Protein AF-A0A836ZQQ3-F1 (afdb_monomer_lite)

InterPro domains:
  IPR025711 PepSY domain [PF13670] (2-48)
  IPR025711 PepSY domain [PF13670] (54-103)

Organism: NCBI:txid1184265

Sequence (103 aa):
EITSMLTAKGYTKVHDVKFEHGVWKADARSGDGKDVDVHIDPLTGRVYGDQTTSKLSEADVRAALSTGGYADVHDLKFKDGLWKADAKRNGQKVELHVDPEDG

Secondary structure (DSSP, 8-state):
-HHHHHHHTT-EEEEEEEEETTEEEEEEE-TTS-EEEEEE-TTT--EESTTPPPSS-HHHHHHHHHHTT-EEEEEEEEETTEEEEEEEETTEEEEEEE-TTT-

Structure (mmCIF, N/CA/C/O backbone):
data_AF-A0A836ZQQ3-F1
#
_entry.id   AF-A0A836ZQQ3-F1
#
loop_
_atom_site.group_PDB
_atom_site.id
_atom_site.type_symbol
_atom_site.label_atom_id
_atom_site.label_alt_id
_atom_site.label_comp_id
_atom_site.label_asym_id
_atom_site.label_entity_id
_atom_site.label_seq_id
_atom_site.pdbx_PDB_ins_code
_atom_site.Cartn_x
_atom_site.Cartn_y
_atom_site.Cartn_z
_atom_site.occupancy
_atom_site.B_iso_or_equiv
_atom_site.auth_seq_id
_atom_site.auth_comp_id
_atom_site.auth_asym_id
_atom_site.auth_atom_id
_atom_site.pdbx_PDB_model_num
ATOM 1 N N . GLU A 1 1 ? -19.071 -7.242 1.369 1.00 76.44 1 GLU A N 1
ATOM 2 C CA . GLU A 1 1 ? -18.649 -5.825 1.325 1.00 76.44 1 GLU A CA 1
ATOM 3 C C . GLU A 1 1 ? -17.416 -5.633 2.193 1.00 76.44 1 GLU A C 1
ATOM 5 O O . GLU A 1 1 ? -17.313 -6.295 3.223 1.00 76.44 1 GLU A O 1
ATOM 10 N N . ILE A 1 2 ? -16.497 -4.755 1.784 1.00 85.88 2 ILE A N 1
ATOM 11 C CA . ILE A 1 2 ? -15.238 -4.445 2.490 1.00 85.88 2 ILE A CA 1
ATOM 12 C C . ILE A 1 2 ? -15.475 -4.147 3.979 1.00 85.88 2 ILE A C 1
ATOM 14 O O . ILE A 1 2 ? -14.773 -4.673 4.840 1.00 85.88 2 ILE A O 1
ATOM 18 N N . THR A 1 3 ? -16.537 -3.403 4.291 1.00 89.19 3 THR A N 1
ATOM 19 C CA . THR A 1 3 ? -16.981 -3.107 5.659 1.00 89.19 3 THR A CA 1
ATOM 20 C C . THR A 1 3 ? -17.135 -4.361 6.515 1.00 89.19 3 THR A C 1
ATOM 22 O O . THR A 1 3 ? -16.565 -4.437 7.598 1.00 89.19 3 THR A O 1
ATOM 25 N N . SER A 1 4 ? -17.849 -5.380 6.028 1.00 89.19 4 SER A N 1
ATOM 26 C CA . SER A 1 4 ? -18.078 -6.619 6.780 1.00 89.19 4 SER A CA 1
ATOM 27 C C . SER A 1 4 ? -16.781 -7.387 7.036 1.00 89.19 4 SER A C 1
ATOM 29 O O . SER A 1 4 ? -16.619 -7.971 8.105 1.00 89.19 4 SER A O 1
ATOM 31 N N . MET A 1 5 ? -15.846 -7.373 6.079 1.00 87.88 5 MET A N 1
ATOM 32 C CA . MET A 1 5 ? -14.538 -8.021 6.231 1.00 87.88 5 MET A CA 1
ATOM 33 C C . MET A 1 5 ? -13.706 -7.338 7.317 1.00 87.88 5 MET A C 1
ATOM 35 O O . MET A 1 5 ? -13.150 -8.008 8.185 1.00 87.88 5 MET A O 1
ATOM 39 N N . LEU A 1 6 ? -13.669 -6.005 7.302 1.00 89.75 6 LEU A N 1
ATOM 40 C CA . LEU A 1 6 ? -12.977 -5.213 8.313 1.00 89.75 6 LEU A CA 1
ATOM 41 C C . LEU A 1 6 ? -13.610 -5.396 9.698 1.00 89.75 6 LEU A C 1
ATOM 43 O O . LEU A 1 6 ? -12.896 -5.624 10.673 1.00 89.75 6 LEU A O 1
ATOM 47 N N . THR A 1 7 ? -14.942 -5.408 9.793 1.00 89.94 7 THR A N 1
ATOM 48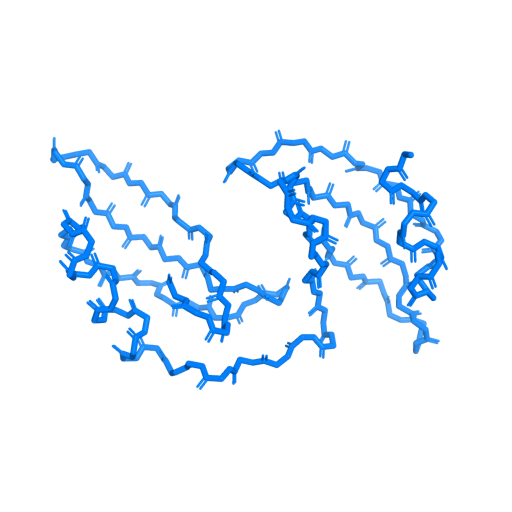 C CA . THR A 1 7 ? -15.638 -5.695 11.056 1.00 89.94 7 THR A CA 1
ATOM 49 C C . THR A 1 7 ? -15.331 -7.092 11.588 1.00 89.94 7 THR A C 1
ATOM 51 O O . THR A 1 7 ? -15.077 -7.242 12.781 1.00 89.94 7 THR A O 1
ATOM 54 N N . ALA A 1 8 ? -15.252 -8.108 10.723 1.00 88.44 8 ALA A N 1
ATOM 55 C CA . ALA A 1 8 ? -14.854 -9.460 11.123 1.00 88.44 8 ALA A CA 1
ATOM 56 C C . ALA A 1 8 ? -13.405 -9.540 11.643 1.00 88.44 8 ALA A C 1
ATOM 58 O O . ALA A 1 8 ? -13.077 -10.430 12.424 1.00 88.44 8 ALA A O 1
ATOM 59 N N . LYS A 1 9 ? -12.542 -8.602 11.239 1.00 86.19 9 LYS A N 1
ATOM 60 C CA . LYS A 1 9 ? -11.163 -8.450 11.728 1.00 86.19 9 LYS A CA 1
ATOM 61 C C . LYS A 1 9 ? -11.054 -7.579 12.987 1.00 86.19 9 LYS A C 1
ATOM 63 O O . LYS A 1 9 ? -9.948 -7.357 13.466 1.00 86.19 9 LYS A O 1
ATOM 68 N N . GLY A 1 10 ? -12.178 -7.112 13.535 1.00 88.69 10 GLY A N 1
ATOM 69 C CA . GLY A 1 10 ? -12.219 -6.306 14.757 1.00 88.69 10 GLY A CA 1
ATOM 70 C C . GLY A 1 10 ? -12.113 -4.796 14.533 1.00 88.69 10 GLY A C 1
ATOM 71 O O . GLY A 1 10 ? -12.030 -4.050 15.506 1.00 88.69 10 GLY A O 1
ATOM 72 N N . TYR A 1 11 ? -12.148 -4.328 13.281 1.00 91.12 11 TYR A N 1
ATOM 73 C CA . TYR A 1 11 ? -12.235 -2.900 12.988 1.00 91.12 11 TYR A CA 1
ATOM 74 C C . TYR A 1 11 ? -13.667 -2.392 13.151 1.00 91.12 11 TYR A C 1
ATOM 76 O O . TYR A 1 11 ? -14.643 -3.044 12.779 1.00 91.12 11 TYR A O 1
ATOM 84 N N . THR A 1 12 ? -13.807 -1.184 13.676 1.00 93.25 12 THR A N 1
ATOM 85 C CA . THR A 1 12 ? -15.101 -0.521 13.874 1.00 93.25 12 THR A CA 1
ATOM 86 C C . THR A 1 12 ? -15.118 0.825 13.162 1.00 93.25 12 THR A C 1
ATOM 88 O O . THR A 1 12 ? -14.086 1.276 12.682 1.00 93.25 12 THR A O 1
ATOM 91 N N . LYS A 1 13 ? -16.289 1.469 13.058 1.00 93.81 13 LYS A N 1
ATOM 92 C CA . LYS A 1 13 ? -16.437 2.782 12.398 1.00 93.81 13 LYS A CA 1
ATOM 93 C C . LYS A 1 13 ? -15.793 2.839 11.002 1.00 93.81 13 LYS A C 1
ATOM 95 O O . LYS A 1 13 ? -15.078 3.779 10.686 1.00 93.81 13 LYS A O 1
ATOM 100 N N . VAL A 1 14 ? -16.020 1.815 10.185 1.00 93.00 14 VAL A N 1
ATOM 101 C CA . VAL A 1 14 ? -15.483 1.770 8.821 1.00 93.00 14 VAL A CA 1
ATOM 102 C C . VAL A 1 14 ? -16.264 2.740 7.934 1.00 93.00 14 VAL A C 1
ATOM 104 O O . VAL A 1 14 ? -17.492 2.659 7.874 1.00 93.00 14 VAL A O 1
ATOM 107 N N . HIS A 1 15 ? -15.562 3.636 7.250 1.00 93.88 15 HIS A N 1
ATOM 108 C CA . HIS A 1 15 ? -16.127 4.635 6.344 1.00 93.88 15 HIS A CA 1
ATOM 109 C C . HIS A 1 15 ? -15.111 5.030 5.260 1.00 93.88 15 HIS A C 1
ATOM 111 O O . HIS A 1 15 ? -14.007 4.494 5.214 1.00 93.88 15 HIS A O 1
ATOM 117 N N . ASP A 1 16 ? -15.535 5.895 4.334 1.00 93.31 16 ASP A N 1
ATOM 118 C CA . ASP A 1 16 ? -14.693 6.444 3.261 1.00 93.31 16 ASP A CA 1
ATOM 119 C C . ASP A 1 16 ? -13.957 5.399 2.404 1.00 93.31 16 ASP A C 1
ATOM 121 O O . ASP A 1 16 ? -12.825 5.592 1.963 1.00 93.31 16 ASP A O 1
ATOM 125 N N . VAL A 1 17 ? -14.649 4.294 2.108 1.00 92.75 17 VAL A N 1
ATOM 126 C CA . VAL A 1 17 ? -14.126 3.198 1.285 1.00 92.75 17 VAL A CA 1
ATOM 127 C C . VAL A 1 17 ? -13.923 3.655 -0.164 1.00 92.75 17 VAL A C 1
ATOM 129 O O . VAL A 1 17 ? -14.879 4.031 -0.846 1.00 92.75 17 VAL A O 1
ATOM 132 N N . LYS A 1 18 ? -12.685 3.585 -0.658 1.00 93.50 18 LYS A N 1
ATOM 133 C CA . LYS A 1 18 ? -12.279 4.002 -2.012 1.00 93.50 18 LYS A CA 1
ATOM 134 C C . LYS A 1 18 ? -11.377 2.949 -2.646 1.00 93.50 18 LYS A C 1
ATOM 136 O O . LYS A 1 18 ? -10.637 2.278 -1.942 1.00 93.50 18 LYS A O 1
ATOM 141 N N . PHE A 1 19 ? -11.431 2.798 -3.968 1.00 90.69 19 PHE A N 1
ATOM 142 C CA . PHE A 1 19 ? -10.504 1.935 -4.705 1.00 90.69 19 PHE A CA 1
ATOM 143 C C . PHE A 1 19 ? -9.487 2.798 -5.448 1.00 90.69 19 PHE A C 1
ATOM 145 O O . PHE A 1 19 ? -9.855 3.546 -6.355 1.00 90.69 19 PHE A O 1
ATOM 152 N N . GLU A 1 20 ? -8.221 2.701 -5.060 1.00 86.62 20 GLU A N 1
ATOM 153 C CA . GLU A 1 20 ? -7.127 3.496 -5.611 1.00 86.62 20 GLU A CA 1
ATOM 154 C C . GLU A 1 20 ? -5.828 2.689 -5.613 1.00 86.62 20 GLU A C 1
ATOM 156 O O . GLU A 1 20 ? -5.630 1.802 -4.789 1.00 86.62 20 GLU A O 1
ATOM 161 N N . HIS A 1 21 ? -4.951 2.951 -6.584 1.00 81.50 21 HIS A N 1
ATOM 162 C CA . HIS A 1 21 ? -3.647 2.280 -6.693 1.00 81.50 21 HIS A CA 1
ATOM 163 C C . HIS A 1 21 ? -3.704 0.734 -6.677 1.00 81.50 21 HIS A C 1
ATOM 165 O O . HIS A 1 21 ? -2.725 0.081 -6.335 1.00 81.50 21 HIS A O 1
ATOM 171 N N . GLY A 1 22 ? -4.839 0.144 -7.077 1.00 84.56 22 GLY A N 1
ATOM 172 C CA . GLY A 1 22 ? -5.040 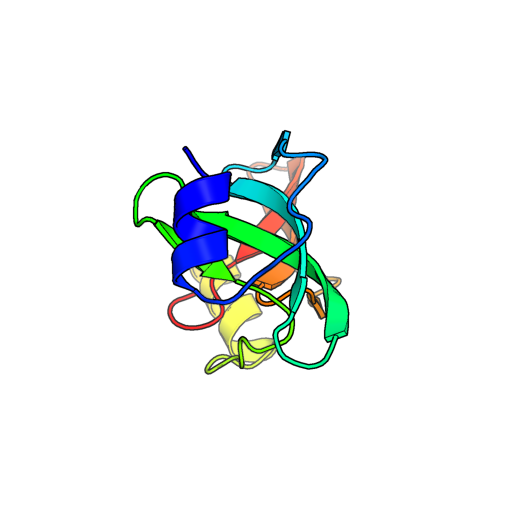-1.308 -7.120 1.00 84.56 22 GLY A CA 1
ATOM 173 C C . GLY A 1 22 ? -5.513 -1.944 -5.808 1.00 84.56 22 GLY A C 1
ATOM 174 O O . GLY A 1 22 ? -5.718 -3.155 -5.782 1.00 84.56 22 GLY A O 1
ATOM 175 N N . VAL A 1 23 ? -5.738 -1.156 -4.753 1.00 88.88 23 VAL A N 1
ATOM 176 C CA . VAL A 1 23 ? -6.216 -1.619 -3.442 1.00 88.88 23 VAL A CA 1
ATOM 177 C C . VAL A 1 23 ? -7.467 -0.859 -3.005 1.00 88.88 23 VAL A C 1
ATOM 179 O O . VAL A 1 23 ? -7.729 0.265 -3.433 1.00 88.88 23 VAL A O 1
ATOM 182 N N . TRP A 1 24 ? -8.270 -1.473 -2.139 1.00 93.25 24 TRP A N 1
ATOM 183 C CA . TRP A 1 24 ? -9.313 -0.747 -1.417 1.00 93.25 24 TRP A CA 1
ATOM 184 C C . TRP A 1 24 ? -8.697 -0.055 -0.211 1.00 93.25 24 TRP A C 1
ATOM 186 O O . TRP A 1 24 ? -8.056 -0.716 0.593 1.00 93.25 24 TRP A O 1
ATOM 196 N N . LYS A 1 25 ? -8.926 1.242 -0.052 1.00 92.69 25 LYS A N 1
ATOM 197 C CA . LYS A 1 25 ? -8.604 2.008 1.147 1.00 92.69 25 LYS A CA 1
ATOM 198 C C . LYS A 1 25 ? -9.883 2.285 1.932 1.00 92.69 25 LYS A C 1
ATOM 200 O O . LYS A 1 25 ? -10.917 2.554 1.323 1.00 92.69 25 LYS A O 1
ATOM 205 N N . ALA A 1 26 ? -9.830 2.215 3.256 1.00 93.94 26 ALA A N 1
ATOM 206 C CA . ALA A 1 26 ? -10.922 2.630 4.127 1.00 93.94 26 ALA A CA 1
ATOM 207 C C . ALA A 1 26 ? -10.386 3.243 5.421 1.00 93.94 26 ALA A C 1
ATOM 209 O O . ALA A 1 26 ? -9.344 2.821 5.924 1.00 93.94 26 ALA A O 1
ATOM 210 N N . ASP A 1 27 ? -11.153 4.164 5.991 1.00 93.31 27 ASP A N 1
ATOM 211 C CA . ASP A 1 27 ? -10.858 4.741 7.295 1.00 93.31 27 ASP A CA 1
ATOM 212 C C . ASP A 1 27 ? -11.619 3.934 8.346 1.00 93.31 27 ASP A C 1
ATOM 214 O O . ASP A 1 27 ? -12.828 3.690 8.231 1.00 93.31 27 ASP A O 1
ATOM 218 N N . ALA A 1 28 ? -10.911 3.465 9.368 1.00 93.62 28 ALA A N 1
ATOM 219 C CA . ALA A 1 28 ? -11.478 2.587 10.377 1.00 93.62 28 ALA A CA 1
ATOM 220 C C . ALA A 1 28 ? -10.871 2.842 11.753 1.00 93.62 28 ALA A C 1
ATOM 222 O O . ALA A 1 28 ? -9.798 3.408 11.903 1.00 93.62 28 ALA A O 1
ATOM 223 N N . ARG A 1 29 ? -11.546 2.367 12.793 1.00 92.94 29 ARG A N 1
ATOM 224 C CA . ARG A 1 29 ? -11.032 2.366 14.158 1.00 92.94 29 ARG A CA 1
ATOM 225 C C . ARG A 1 29 ? -10.547 0.969 14.522 1.00 92.94 29 ARG A C 1
ATOM 227 O O . ARG A 1 29 ? -11.327 0.016 14.467 1.00 92.94 29 ARG A O 1
ATOM 234 N N . SER A 1 30 ? -9.275 0.850 14.890 1.00 88.50 30 SER A N 1
ATOM 235 C CA . SER A 1 30 ? -8.664 -0.397 15.352 1.00 88.50 30 SER A CA 1
ATOM 236 C C . SER A 1 30 ? -9.262 -0.864 16.684 1.00 88.50 30 SER A C 1
ATOM 238 O O . SER A 1 30 ? -9.907 -0.090 17.398 1.00 88.50 30 SER A O 1
ATOM 240 N N . GLY A 1 31 ? -9.017 -2.128 17.043 1.00 84.88 31 GLY A N 1
ATOM 241 C CA . GLY A 1 31 ? -9.449 -2.696 18.327 1.00 84.88 31 GLY A CA 1
ATOM 242 C C . GLY A 1 31 ? -8.903 -1.944 19.549 1.00 84.88 31 GLY A C 1
ATOM 243 O O . GLY A 1 31 ? -9.590 -1.844 20.561 1.00 84.88 31 GLY A O 1
ATOM 244 N N . ASP A 1 32 ? -7.728 -1.320 19.417 1.00 84.56 32 ASP A N 1
ATOM 245 C CA . ASP A 1 32 ? -7.110 -0.473 20.451 1.00 84.56 32 ASP A CA 1
ATOM 246 C C . ASP A 1 32 ? -7.717 0.940 20.519 1.00 84.56 32 ASP A C 1
ATOM 248 O O . ASP A 1 32 ? -7.272 1.795 21.286 1.00 84.56 32 ASP A O 1
ATOM 252 N N . GLY A 1 33 ? -8.726 1.224 19.692 1.00 87.31 33 GLY A N 1
ATOM 253 C CA . GLY A 1 33 ? -9.413 2.505 19.656 1.00 87.31 33 GLY A CA 1
ATOM 254 C C . GLY A 1 33 ? -8.653 3.614 18.929 1.00 87.31 33 GLY A C 1
ATOM 255 O O . GLY A 1 33 ? -8.970 4.781 19.150 1.00 87.31 33 GLY A O 1
ATOM 256 N N . LYS A 1 34 ? -7.681 3.292 18.071 1.00 89.38 34 LYS A N 1
ATOM 257 C CA . LYS A 1 34 ? -7.020 4.281 17.207 1.00 89.38 34 LYS A CA 1
ATOM 258 C C . LYS A 1 34 ? -7.728 4.367 15.865 1.00 89.38 34 LYS A C 1
ATOM 260 O O . LYS A 1 34 ? -8.107 3.338 15.318 1.00 89.38 34 LYS A O 1
ATOM 265 N N . ASP A 1 35 ? -7.880 5.572 15.337 1.00 91.38 35 ASP A N 1
ATOM 266 C CA . ASP A 1 35 ? -8.341 5.764 13.965 1.00 91.38 35 ASP A CA 1
ATOM 267 C C . ASP A 1 35 ? -7.149 5.533 13.020 1.00 91.38 35 ASP A C 1
ATOM 269 O O . ASP A 1 35 ? -6.050 6.037 13.259 1.00 91.38 35 ASP A O 1
ATOM 273 N N . VAL A 1 36 ? -7.345 4.670 12.028 1.00 90.88 36 VAL A N 1
ATOM 274 C CA . VAL A 1 36 ? -6.305 4.109 11.166 1.00 90.88 36 VAL A CA 1
ATOM 275 C C . VAL A 1 36 ? -6.818 3.976 9.737 1.00 90.88 36 VAL A C 1
ATOM 277 O O . VAL A 1 36 ? -7.978 3.625 9.507 1.00 90.88 36 VAL A O 1
ATOM 280 N N . ASP A 1 37 ? -5.912 4.178 8.789 1.00 92.12 37 ASP A N 1
ATOM 281 C CA . ASP A 1 37 ? -6.145 3.843 7.391 1.00 92.12 37 ASP A CA 1
ATOM 282 C C . ASP A 1 37 ? -5.888 2.342 7.215 1.00 92.12 37 ASP A C 1
ATOM 284 O O . ASP A 1 37 ? -4.832 1.828 7.603 1.00 92.12 37 ASP A O 1
ATOM 288 N N . VAL A 1 38 ? -6.848 1.628 6.632 1.00 92.44 38 VAL A N 1
ATOM 289 C CA . VAL A 1 38 ? -6.703 0.214 6.276 1.00 92.44 38 VAL A CA 1
ATOM 290 C C . VAL A 1 38 ? -6.760 0.038 4.769 1.00 92.44 38 VAL A C 1
ATOM 292 O O . VAL A 1 38 ? -7.577 0.651 4.082 1.00 92.44 38 VAL A O 1
ATOM 295 N N . HIS A 1 39 ? -5.903 -0.837 4.260 1.00 92.38 39 HIS A N 1
ATOM 296 C CA . HIS A 1 39 ? -5.859 -1.220 2.859 1.00 92.38 39 HIS A CA 1
ATOM 297 C C . HIS A 1 39 ? -6.293 -2.679 2.714 1.00 92.38 39 HIS A C 1
ATOM 299 O O . HIS A 1 39 ? -5.988 -3.509 3.569 1.00 92.38 39 HIS A O 1
ATOM 305 N N . ILE A 1 40 ? -7.014 -3.010 1.648 1.00 91.25 40 ILE A N 1
ATOM 306 C CA . ILE A 1 40 ? -7.473 -4.364 1.355 1.00 91.25 40 ILE A CA 1
ATOM 307 C C . ILE A 1 40 ? -7.099 -4.717 -0.079 1.00 91.25 40 ILE A C 1
ATOM 309 O O . ILE A 1 40 ? -7.459 -4.008 -1.022 1.00 91.25 40 ILE A O 1
ATOM 313 N N . ASP A 1 41 ? -6.420 -5.846 -0.240 1.00 88.88 41 ASP A N 1
ATOM 314 C CA . ASP A 1 41 ? -6.176 -6.445 -1.547 1.00 88.88 41 ASP A CA 1
ATOM 315 C C . ASP A 1 41 ? -7.508 -6.992 -2.111 1.00 88.88 41 ASP A C 1
ATOM 317 O O . ASP A 1 41 ? -8.143 -7.844 -1.479 1.00 88.88 41 ASP A O 1
ATOM 321 N N . PRO A 1 42 ? -7.965 -6.524 -3.288 1.00 87.69 42 PRO A N 1
ATOM 322 C CA . PRO A 1 42 ? -9.229 -6.957 -3.883 1.00 87.69 42 PRO A CA 1
ATOM 323 C C . PRO A 1 42 ? -9.220 -8.415 -4.376 1.00 87.69 42 PRO A C 1
ATOM 325 O O . PRO A 1 42 ? -10.291 -9.003 -4.521 1.00 87.69 42 PRO A O 1
ATOM 328 N N . LEU A 1 43 ? -8.048 -8.982 -4.673 1.00 85.94 43 LEU A N 1
ATOM 329 C CA . LEU A 1 43 ? -7.862 -10.345 -5.172 1.00 85.94 43 LEU A CA 1
ATOM 330 C C . LEU A 1 43 ? -7.783 -11.344 -4.021 1.00 85.94 43 LEU A C 1
ATOM 332 O O . LEU A 1 43 ? -8.458 -12.372 -4.052 1.00 85.94 43 LEU A O 1
ATOM 336 N N . THR A 1 44 ? -6.958 -11.056 -3.013 1.00 85.44 44 THR A N 1
ATOM 337 C CA . THR A 1 44 ? -6.693 -12.000 -1.913 1.00 85.44 44 THR A CA 1
ATOM 338 C C . THR A 1 44 ? -7.567 -11.758 -0.686 1.00 85.44 44 THR A C 1
ATOM 340 O O . THR A 1 44 ? -7.734 -12.654 0.143 1.00 85.44 44 THR A O 1
ATOM 343 N N . GLY A 1 45 ? -8.129 -10.556 -0.539 1.00 86.38 45 GLY A N 1
ATOM 344 C CA . GLY A 1 45 ? -8.836 -10.138 0.668 1.00 86.38 45 GLY A CA 1
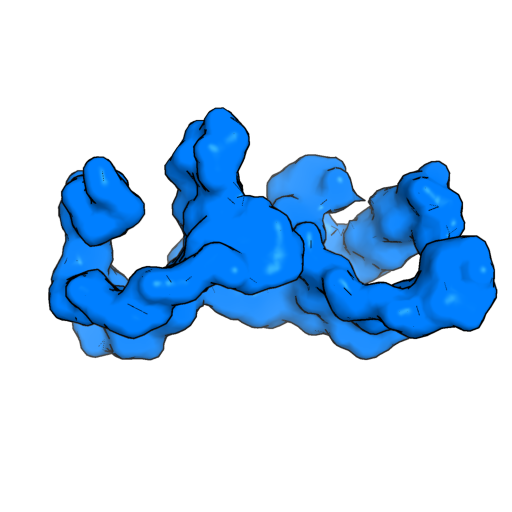ATOM 345 C C . GLY A 1 45 ? -7.919 -9.903 1.873 1.00 86.38 45 GLY A C 1
ATOM 346 O O . GLY A 1 45 ? -8.424 -9.777 2.994 1.00 86.38 45 GLY A O 1
ATOM 347 N N . ARG A 1 46 ? -6.590 -9.863 1.678 1.00 87.94 46 ARG A N 1
ATOM 348 C CA . ARG A 1 46 ? -5.631 -9.470 2.721 1.00 87.94 46 ARG A CA 1
ATOM 349 C C . ARG A 1 46 ? -5.921 -8.045 3.176 1.00 87.94 46 ARG A C 1
ATOM 351 O O . ARG A 1 46 ? -6.233 -7.186 2.360 1.00 87.94 46 ARG A O 1
ATOM 358 N N . VAL A 1 47 ? -5.816 -7.817 4.483 1.00 89.19 47 VAL A N 1
ATOM 359 C CA . VAL A 1 47 ? -6.036 -6.513 5.116 1.00 89.19 47 VAL A CA 1
ATOM 360 C C . VAL A 1 47 ? -4.716 -6.038 5.707 1.00 89.19 47 VAL A C 1
ATOM 362 O O . VAL A 1 47 ? -4.104 -6.757 6.498 1.00 89.19 47 VAL A O 1
ATOM 365 N N . TYR A 1 48 ? -4.322 -4.822 5.354 1.00 89.75 48 TYR A N 1
ATOM 366 C CA . TYR A 1 48 ? -3.134 -4.130 5.833 1.00 89.75 48 TYR A CA 1
ATOM 367 C C . TYR A 1 48 ? -3.563 -2.912 6.656 1.00 89.75 48 TYR A C 1
ATOM 369 O O . TYR A 1 48 ? -4.462 -2.177 6.255 1.00 89.75 48 TYR A O 1
ATOM 377 N N . GLY A 1 49 ? -2.954 -2.698 7.817 1.00 85.69 49 GLY A N 1
ATOM 378 C CA . GLY A 1 49 ? -3.224 -1.537 8.668 1.00 85.69 49 GLY A CA 1
ATOM 379 C C . GLY A 1 49 ? -2.144 -1.352 9.731 1.00 85.69 49 GLY A C 1
ATOM 380 O O . GLY A 1 49 ? -1.076 -1.945 9.640 1.00 85.69 49 GLY A O 1
ATOM 381 N N . ASP A 1 50 ? -2.423 -0.570 10.777 1.00 79.06 50 ASP A N 1
ATOM 382 C CA . ASP A 1 50 ? -1.440 -0.209 11.826 1.00 79.06 50 ASP A CA 1
ATOM 383 C C . ASP A 1 50 ? -0.845 -1.412 12.590 1.00 79.06 50 ASP A C 1
ATOM 385 O O . ASP A 1 50 ? 0.259 -1.345 13.116 1.00 79.06 50 ASP A O 1
ATOM 389 N N . GLN A 1 51 ? -1.568 -2.533 12.633 1.00 76.25 51 GLN A N 1
ATOM 390 C CA . GLN A 1 51 ? -1.126 -3.770 13.292 1.00 76.25 51 GLN A CA 1
ATOM 391 C C . GLN A 1 51 ? -0.276 -4.663 12.373 1.00 76.25 51 GLN A C 1
ATOM 393 O O . GLN A 1 51 ? 0.277 -5.668 12.819 1.00 76.25 51 GLN A O 1
ATOM 398 N N . THR A 1 52 ? -0.195 -4.339 11.082 1.00 83.19 52 THR A N 1
ATOM 399 C CA . THR A 1 52 ? 0.593 -5.100 10.117 1.00 83.19 52 THR A CA 1
ATOM 400 C C . THR A 1 52 ? 2.066 -4.774 10.313 1.00 83.19 52 THR A C 1
ATOM 402 O O . THR A 1 52 ? 2.480 -3.619 10.228 1.00 83.19 52 THR A O 1
ATOM 405 N N . THR A 1 53 ? 2.874 -5.801 10.551 1.00 84.94 53 THR A N 1
ATOM 406 C CA . THR A 1 53 ? 4.330 -5.681 10.617 1.00 84.94 53 THR A CA 1
ATOM 407 C C . THR A 1 53 ? 4.955 -6.127 9.304 1.00 84.94 53 THR A C 1
ATOM 409 O O . THR A 1 53 ? 4.443 -7.021 8.631 1.00 84.94 53 THR A O 1
ATOM 412 N N . SER A 1 54 ? 6.073 -5.501 8.940 1.00 88.31 54 SER A N 1
ATOM 413 C CA . SER A 1 54 ? 6.817 -5.895 7.749 1.00 88.31 54 SER A CA 1
ATOM 414 C C . SER A 1 54 ? 7.821 -6.997 8.043 1.00 88.31 54 SER A C 1
ATOM 416 O O . SER A 1 54 ? 8.593 -6.897 8.998 1.00 88.31 54 SER A O 1
ATOM 418 N N . LYS A 1 55 ? 7.832 -8.028 7.191 1.00 90.69 55 LYS A N 1
ATOM 419 C CA . LYS A 1 55 ? 8.893 -9.046 7.147 1.00 90.69 55 LYS A CA 1
ATOM 420 C C . LYS A 1 55 ? 10.062 -8.605 6.273 1.00 90.69 55 LYS A C 1
ATOM 422 O O . LYS A 1 55 ? 11.169 -9.101 6.453 1.00 90.69 55 LYS A O 1
ATOM 427 N N . LEU A 1 56 ? 9.807 -7.682 5.352 1.00 91.25 56 LEU A N 1
ATOM 428 C CA . LEU A 1 56 ? 10.797 -7.121 4.445 1.00 91.25 56 LEU A CA 1
ATOM 429 C C . LEU A 1 56 ? 11.394 -5.832 5.016 1.00 91.25 56 LEU A C 1
ATOM 431 O O . LEU A 1 56 ? 10.699 -5.034 5.653 1.00 91.25 56 LEU A O 1
ATOM 435 N N . SER A 1 57 ? 12.684 -5.615 4.778 1.00 92.62 57 SER A N 1
ATOM 436 C CA . SER A 1 57 ? 13.332 -4.323 4.997 1.00 92.62 57 SER A CA 1
ATOM 437 C C . SER A 1 57 ? 13.172 -3.407 3.779 1.00 92.62 57 SER A C 1
ATOM 439 O O . SER A 1 57 ? 12.838 -3.857 2.685 1.00 92.62 57 SER A O 1
ATOM 441 N N . GLU A 1 58 ? 13.483 -2.116 3.937 1.00 92.19 58 GLU A N 1
ATOM 442 C CA . GLU A 1 58 ? 13.502 -1.171 2.809 1.00 92.19 58 GLU A CA 1
ATOM 443 C C . GLU A 1 58 ? 14.412 -1.660 1.670 1.00 92.19 58 GLU A C 1
ATOM 445 O O . GLU A 1 58 ? 14.094 -1.514 0.490 1.00 92.19 58 GLU A O 1
ATOM 450 N N . ALA A 1 59 ? 15.550 -2.262 2.027 1.00 93.31 59 ALA A N 1
ATOM 451 C CA . ALA A 1 59 ? 16.499 -2.794 1.062 1.00 93.31 59 ALA A CA 1
ATOM 452 C C . ALA A 1 59 ? 15.918 -3.991 0.298 1.00 93.31 59 ALA A C 1
ATOM 454 O O . ALA A 1 59 ? 16.094 -4.062 -0.919 1.00 93.31 59 ALA A O 1
ATOM 455 N N . ASP A 1 60 ? 15.193 -4.879 0.985 1.00 93.81 60 ASP A N 1
ATOM 456 C CA . ASP A 1 60 ? 14.537 -6.033 0.361 1.00 93.81 60 ASP A CA 1
ATOM 457 C C . ASP A 1 60 ? 13.452 -5.578 -0.617 1.00 93.81 60 ASP A C 1
ATOM 459 O O . ASP A 1 60 ? 13.415 -6.041 -1.754 1.00 93.81 60 ASP A O 1
ATOM 463 N N . VAL A 1 61 ? 12.632 -4.598 -0.224 1.00 94.06 61 VAL A N 1
ATOM 464 C CA . VAL A 1 61 ? 11.592 -4.026 -1.095 1.00 94.06 61 VAL A CA 1
ATOM 465 C C . VAL A 1 61 ? 12.208 -3.315 -2.296 1.00 94.06 61 VAL A C 1
ATOM 467 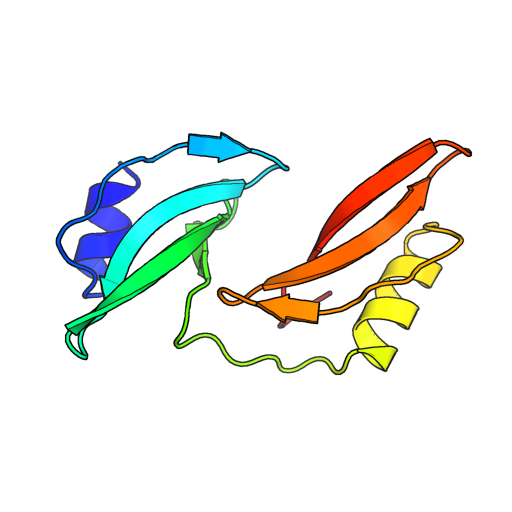O O . VAL A 1 61 ? 11.778 -3.520 -3.430 1.00 94.06 61 VAL A O 1
ATOM 470 N N . ARG A 1 62 ? 13.263 -2.515 -2.095 1.00 93.88 62 ARG A N 1
ATOM 471 C CA . ARG A 1 62 ? 13.981 -1.876 -3.209 1.00 93.88 62 ARG A CA 1
ATOM 472 C C . ARG A 1 62 ? 14.543 -2.923 -4.173 1.00 93.88 62 ARG A C 1
ATOM 474 O O . ARG A 1 62 ? 14.483 -2.717 -5.388 1.00 93.88 62 ARG A O 1
ATOM 481 N N . ALA A 1 63 ? 15.085 -4.022 -3.653 1.00 93.31 63 ALA A N 1
ATOM 482 C CA . ALA A 1 63 ? 15.596 -5.118 -4.465 1.00 93.31 63 ALA A CA 1
ATOM 483 C C . ALA A 1 63 ? 14.470 -5.810 -5.249 1.00 93.31 63 ALA A C 1
ATOM 485 O O . ALA A 1 63 ? 14.599 -5.948 -6.464 1.00 93.31 63 ALA A O 1
ATOM 486 N N . ALA A 1 64 ? 13.351 -6.146 -4.600 1.00 92.75 64 ALA A N 1
ATOM 487 C CA . ALA A 1 64 ? 12.177 -6.747 -5.236 1.00 92.75 64 ALA A CA 1
ATOM 488 C C . ALA A 1 64 ? 11.638 -5.872 -6.380 1.00 92.75 64 ALA A C 1
ATOM 490 O O . ALA A 1 64 ? 11.472 -6.344 -7.507 1.00 92.75 64 ALA A O 1
ATOM 491 N N . LEU A 1 65 ? 11.484 -4.566 -6.138 1.00 92.94 65 LEU A N 1
ATOM 492 C CA . LEU A 1 65 ? 11.065 -3.600 -7.156 1.00 92.94 65 LEU A CA 1
ATOM 493 C C . LEU A 1 65 ? 12.059 -3.516 -8.321 1.00 92.94 65 LEU A C 1
ATOM 495 O O . LEU A 1 65 ? 11.660 -3.524 -9.487 1.00 92.94 65 LEU A O 1
ATOM 499 N N . SER A 1 66 ? 13.359 -3.494 -8.030 1.00 92.31 66 SER A N 1
ATOM 500 C CA . SER A 1 66 ? 14.393 -3.474 -9.071 1.00 92.31 66 SER A CA 1
ATOM 501 C C . SER A 1 66 ? 14.344 -4.740 -9.936 1.00 92.31 66 SER A C 1
ATOM 503 O O . SER A 1 66 ? 14.393 -4.659 -11.164 1.00 92.31 66 SER A O 1
ATOM 505 N N . THR A 1 67 ? 14.172 -5.914 -9.319 1.00 92.44 67 THR A N 1
ATOM 506 C CA . THR A 1 67 ? 13.979 -7.196 -10.017 1.00 92.44 67 THR A CA 1
ATOM 507 C C . THR A 1 67 ? 12.682 -7.223 -10.831 1.00 92.44 67 THR A C 1
ATOM 509 O O . THR A 1 67 ? 12.657 -7.800 -11.916 1.00 92.44 67 THR A O 1
ATOM 512 N N . GLY A 1 68 ? 11.631 -6.543 -10.365 1.00 90.44 68 GLY A N 1
ATOM 513 C CA . GLY A 1 68 ? 10.366 -6.349 -11.081 1.00 90.44 68 GLY A CA 1
ATOM 514 C C . GLY A 1 68 ? 10.444 -5.403 -12.289 1.00 90.44 68 GLY A C 1
ATOM 515 O O . GLY A 1 68 ? 9.437 -5.194 -12.970 1.00 90.44 68 GLY A O 1
ATOM 516 N N . GLY A 1 69 ? 11.619 -4.835 -12.581 1.00 92.50 69 GLY A N 1
ATOM 517 C CA . GLY A 1 69 ? 11.843 -3.942 -13.719 1.00 92.50 69 GLY A CA 1
ATOM 518 C C . GLY A 1 69 ? 11.492 -2.477 -13.448 1.00 92.50 69 GLY A C 1
ATOM 519 O O . GLY A 1 69 ? 11.353 -1.698 -14.395 1.00 92.50 69 GLY A O 1
ATOM 520 N N . TYR A 1 70 ? 11.343 -2.092 -12.180 1.00 94.31 70 TYR A N 1
ATOM 521 C CA . TYR A 1 70 ? 11.234 -0.693 -11.783 1.00 94.31 70 TYR A CA 1
ATOM 522 C C . TYR A 1 70 ? 12.630 -0.070 -11.654 1.00 94.31 70 TYR A C 1
ATOM 524 O O . TYR A 1 70 ? 13.550 -0.664 -11.097 1.00 94.31 70 TYR A O 1
ATOM 532 N N . ALA A 1 71 ? 12.791 1.140 -12.178 1.00 93.69 71 ALA A N 1
ATOM 533 C CA . ALA A 1 71 ? 14.022 1.923 -12.113 1.00 93.69 71 ALA A CA 1
ATOM 534 C C . ALA A 1 71 ? 13.847 3.126 -11.177 1.00 93.69 71 ALA A C 1
ATOM 536 O O . ALA A 1 71 ? 12.721 3.497 -10.860 1.00 93.69 71 ALA A O 1
ATOM 537 N N . ASP A 1 72 ? 14.946 3.765 -10.764 1.00 94.06 72 ASP A N 1
ATOM 538 C CA . ASP A 1 72 ? 14.927 4.962 -9.905 1.00 94.06 72 ASP A CA 1
ATOM 539 C C . ASP A 1 72 ? 14.030 4.804 -8.657 1.00 94.06 72 ASP A C 1
ATOM 541 O O . ASP A 1 72 ? 13.204 5.665 -8.368 1.00 94.06 72 ASP A O 1
ATOM 545 N N . VAL A 1 73 ? 14.150 3.685 -7.934 1.00 93.94 73 VAL A N 1
ATOM 546 C CA . VAL A 1 73 ? 13.324 3.378 -6.751 1.00 93.94 73 VAL A CA 1
ATOM 547 C C . VAL A 1 73 ? 13.803 4.183 -5.531 1.00 93.94 73 VAL A C 1
ATOM 549 O O . VAL A 1 73 ? 14.903 3.952 -5.017 1.00 93.94 73 VAL A O 1
ATOM 552 N N . HIS A 1 74 ? 12.980 5.115 -5.051 1.00 92.44 74 HIS A N 1
ATOM 553 C CA . HIS A 1 74 ? 13.267 6.035 -3.945 1.00 92.44 74 HIS A CA 1
ATOM 554 C C . HIS A 1 74 ? 12.028 6.281 -3.066 1.00 92.44 74 HIS A C 1
ATOM 556 O O . HIS A 1 74 ? 10.963 5.717 -3.303 1.00 92.44 74 HIS A O 1
ATOM 562 N N . ASP A 1 75 ? 12.214 7.058 -1.994 1.00 93.00 75 ASP A N 1
ATOM 563 C CA . ASP A 1 75 ? 11.160 7.432 -1.040 1.00 93.00 75 ASP A CA 1
ATOM 564 C C . ASP A 1 75 ? 10.378 6.248 -0.443 1.00 93.00 75 ASP A C 1
ATOM 566 O O . ASP A 1 75 ? 9.187 6.339 -0.153 1.00 93.00 75 ASP A O 1
ATOM 570 N N . LEU A 1 76 ? 11.082 5.137 -0.196 1.00 92.81 76 LEU A N 1
ATOM 571 C CA . LEU A 1 76 ? 10.493 3.938 0.385 1.00 92.81 76 LEU A CA 1
ATOM 572 C C . LEU A 1 76 ? 10.134 4.159 1.853 1.00 92.81 76 LEU A C 1
ATOM 574 O O . LEU A 1 76 ? 10.994 4.474 2.676 1.00 92.81 76 LEU A O 1
ATOM 578 N N . LYS A 1 77 ? 8.861 3.970 2.192 1.00 92.62 77 LYS A N 1
ATOM 579 C CA . LYS A 1 77 ? 8.358 4.112 3.562 1.00 92.62 77 LYS A CA 1
ATOM 580 C C . LYS A 1 77 ? 7.312 3.056 3.857 1.00 92.62 77 LYS A C 1
ATOM 582 O O . LYS A 1 77 ? 6.366 2.888 3.095 1.00 92.62 77 LYS A O 1
ATOM 587 N N . PHE A 1 78 ? 7.441 2.404 5.005 1.00 90.81 78 PHE A N 1
ATOM 588 C CA . PHE A 1 78 ? 6.399 1.528 5.520 1.00 90.81 78 PHE A CA 1
ATOM 589 C C . PHE A 1 78 ? 5.369 2.355 6.296 1.00 90.81 78 PHE A C 1
ATOM 591 O O . PHE A 1 78 ? 5.704 2.981 7.305 1.00 90.81 78 PHE A O 1
ATOM 598 N N . LYS A 1 79 ? 4.129 2.402 5.805 1.00 87.06 79 LYS A N 1
ATOM 599 C CA . LYS A 1 79 ? 3.031 3.157 6.419 1.00 87.06 79 LYS A CA 1
ATOM 600 C C . LYS A 1 79 ? 1.704 2.445 6.175 1.00 87.06 79 LYS A C 1
ATOM 602 O O . LYS A 1 79 ? 1.488 1.895 5.101 1.00 87.06 79 LYS A O 1
ATOM 607 N N . ASP A 1 80 ? 0.812 2.483 7.163 1.00 85.81 80 ASP A N 1
ATOM 608 C CA . ASP A 1 80 ? -0.549 1.935 7.057 1.00 85.81 80 ASP A CA 1
ATOM 609 C C . ASP A 1 80 ? -0.564 0.442 6.647 1.00 85.81 80 ASP A C 1
ATOM 611 O O . ASP A 1 80 ? -1.471 -0.033 5.964 1.00 85.81 80 ASP A O 1
ATOM 615 N N . GLY A 1 81 ? 0.484 -0.288 7.045 1.00 88.12 81 GLY A N 1
ATOM 616 C CA . GLY A 1 81 ? 0.662 -1.710 6.768 1.00 88.12 81 GLY A CA 1
ATOM 617 C C . GLY A 1 81 ? 1.182 -2.062 5.372 1.00 88.12 81 GLY A C 1
ATOM 618 O O . GLY A 1 81 ? 1.250 -3.244 5.057 1.00 88.12 81 GLY A O 1
ATOM 619 N N . LEU A 1 82 ? 1.566 -1.082 4.549 1.00 90.94 82 LEU A N 1
ATOM 620 C CA . LEU A 1 82 ? 2.121 -1.292 3.209 1.00 90.94 82 LEU A CA 1
ATOM 621 C C . LEU A 1 82 ? 3.431 -0.526 3.027 1.00 90.94 82 LEU A C 1
ATOM 623 O O . LEU A 1 82 ? 3.667 0.516 3.645 1.00 90.94 82 LEU A O 1
ATOM 627 N N . TRP A 1 83 ? 4.283 -1.021 2.135 1.00 93.12 83 TRP A N 1
ATOM 628 C CA . TRP A 1 83 ? 5.411 -0.242 1.641 1.00 93.12 83 TRP A CA 1
ATOM 629 C C . TRP A 1 83 ? 4.944 0.690 0.534 1.00 93.12 83 TRP A C 1
ATOM 631 O O . TRP A 1 83 ? 4.404 0.242 -0.472 1.00 93.12 83 TRP A O 1
ATOM 641 N N . LYS A 1 84 ? 5.171 1.987 0.709 1.00 92.44 84 LYS A N 1
ATOM 642 C CA . LYS A 1 84 ? 5.023 2.986 -0.348 1.00 92.44 84 LYS A CA 1
ATOM 643 C C . LYS A 1 84 ? 6.380 3.236 -0.975 1.00 92.44 84 LYS A C 1
ATOM 645 O O . 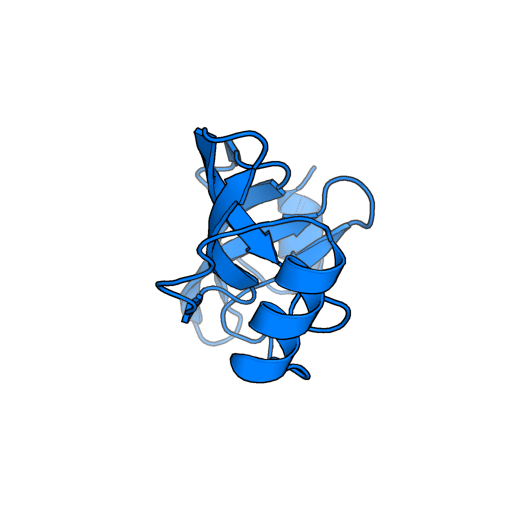LYS A 1 84 ? 7.354 3.376 -0.236 1.00 92.44 84 LYS A O 1
ATOM 650 N N . ALA A 1 85 ? 6.445 3.284 -2.298 1.00 94.06 85 ALA A N 1
ATOM 651 C CA . ALA A 1 85 ? 7.678 3.546 -3.028 1.00 94.06 85 ALA A CA 1
ATOM 652 C C . ALA A 1 85 ? 7.410 4.370 -4.286 1.00 94.06 85 ALA A C 1
ATOM 654 O O . ALA A 1 85 ? 6.482 4.071 -5.038 1.00 94.06 85 ALA A O 1
ATOM 655 N N . ASP A 1 86 ? 8.289 5.330 -4.554 1.00 93.94 86 ASP A N 1
ATOM 656 C CA . ASP A 1 86 ? 8.306 6.058 -5.814 1.00 93.94 86 ASP A CA 1
ATOM 657 C C . ASP A 1 86 ? 9.332 5.433 -6.747 1.00 93.94 86 ASP A C 1
ATOM 659 O O . ASP A 1 86 ? 10.497 5.224 -6.400 1.00 93.94 86 ASP A O 1
ATOM 663 N N . ALA A 1 87 ? 8.903 5.128 -7.964 1.00 95.25 87 ALA A N 1
ATOM 664 C CA . ALA A 1 87 ? 9.754 4.497 -8.955 1.00 95.25 87 ALA A CA 1
ATOM 665 C C . ALA A 1 87 ? 9.445 5.001 -10.361 1.00 95.25 87 ALA A C 1
ATOM 667 O O . ALA A 1 87 ? 8.514 5.772 -10.597 1.00 95.25 87 ALA A O 1
ATOM 668 N N . LYS A 1 88 ? 10.232 4.546 -11.332 1.00 95.44 88 LYS A N 1
ATOM 669 C CA . LYS A 1 88 ? 9.948 4.704 -12.752 1.00 95.44 88 LYS A CA 1
ATOM 670 C C . LYS A 1 88 ? 9.725 3.362 -13.417 1.00 95.44 88 LYS A C 1
ATOM 672 O O . LYS A 1 88 ? 10.495 2.423 -13.239 1.00 95.44 88 LYS A O 1
ATOM 677 N N . ARG A 1 89 ? 8.722 3.309 -14.285 1.00 92.81 89 ARG A N 1
ATOM 678 C CA . ARG A 1 89 ? 8.483 2.189 -15.192 1.00 92.81 89 ARG A CA 1
ATOM 679 C C . ARG A 1 89 ? 8.315 2.732 -16.598 1.00 92.81 89 ARG A C 1
ATOM 681 O O . ARG A 1 89 ? 7.529 3.648 -16.812 1.00 92.81 89 ARG A O 1
ATOM 688 N N . ASN A 1 90 ? 9.084 2.207 -17.551 1.00 92.25 90 ASN A N 1
ATOM 689 C CA . ASN A 1 90 ? 9.075 2.674 -18.945 1.00 92.25 90 ASN A CA 1
ATOM 690 C C . ASN A 1 90 ? 9.262 4.204 -19.076 1.00 92.25 90 ASN A C 1
ATOM 692 O O . ASN A 1 90 ? 8.638 4.851 -19.910 1.00 92.25 90 ASN A O 1
ATOM 696 N N . GLY A 1 91 ? 10.091 4.796 -18.207 1.00 90.56 91 GLY A N 1
ATOM 697 C CA . GLY A 1 91 ? 10.354 6.240 -18.170 1.00 90.56 91 GLY A CA 1
ATOM 698 C C . GLY A 1 91 ? 9.297 7.095 -17.455 1.00 90.56 91 GLY A C 1
ATOM 699 O O . GLY A 1 91 ? 9.534 8.285 -17.254 1.00 90.56 91 GLY A O 1
ATOM 700 N N . GLN A 1 92 ? 8.172 6.522 -17.020 1.00 92.88 92 GLN A N 1
ATOM 701 C CA . GLN A 1 92 ? 7.113 7.233 -16.296 1.00 92.88 92 GLN A CA 1
ATOM 702 C C . GLN A 1 92 ? 7.250 7.033 -14.789 1.00 92.88 92 GLN A C 1
ATOM 704 O O . GLN A 1 92 ? 7.485 5.911 -14.347 1.00 92.88 92 GLN A O 1
ATOM 709 N N . LYS A 1 93 ? 7.078 8.106 -14.006 1.00 92.62 93 LYS A N 1
ATOM 710 C CA . LYS A 1 93 ? 7.015 8.012 -12.542 1.00 92.62 93 LYS A CA 1
ATOM 711 C C . LYS A 1 93 ? 5.723 7.321 -12.113 1.00 92.62 93 LYS A C 1
ATOM 713 O O . LYS A 1 93 ? 4.656 7.652 -12.627 1.00 92.62 93 LYS A O 1
ATOM 718 N N . VAL A 1 94 ? 5.839 6.391 -11.177 1.00 92.31 94 VAL A N 1
ATOM 719 C CA . VAL A 1 94 ? 4.740 5.623 -10.599 1.00 92.31 94 VAL A CA 1
ATOM 720 C C . VAL A 1 94 ? 4.938 5.524 -9.090 1.00 92.31 94 VAL A C 1
ATOM 722 O O . VAL A 1 94 ? 6.057 5.302 -8.633 1.00 92.31 94 VAL A O 1
ATOM 725 N N . GLU A 1 95 ? 3.848 5.681 -8.345 1.00 91.56 95 GLU A N 1
ATOM 726 C CA . GLU A 1 95 ? 3.789 5.368 -6.916 1.00 91.56 95 GLU A CA 1
ATOM 727 C C . GLU A 1 95 ? 3.286 3.929 -6.765 1.00 91.56 95 GLU A C 1
ATOM 729 O O . GLU A 1 95 ? 2.295 3.535 -7.395 1.00 91.56 95 GLU A O 1
ATOM 734 N N . LEU A 1 96 ? 3.984 3.135 -5.961 1.00 90.00 96 LEU A N 1
ATOM 735 C CA . LEU A 1 96 ? 3.713 1.721 -5.744 1.00 90.00 96 LEU A CA 1
ATOM 736 C C . LEU A 1 96 ? 3.346 1.475 -4.286 1.00 90.00 96 LEU A C 1
ATOM 738 O O . LEU A 1 96 ? 3.983 2.007 -3.379 1.00 90.00 96 LEU A O 1
ATOM 742 N N . HIS A 1 97 ? 2.347 0.619 -4.094 1.00 90.50 97 HIS A N 1
ATOM 743 C CA . HIS A 1 97 ? 2.006 0.030 -2.808 1.00 90.50 97 HIS A CA 1
ATOM 744 C C . HIS A 1 97 ? 2.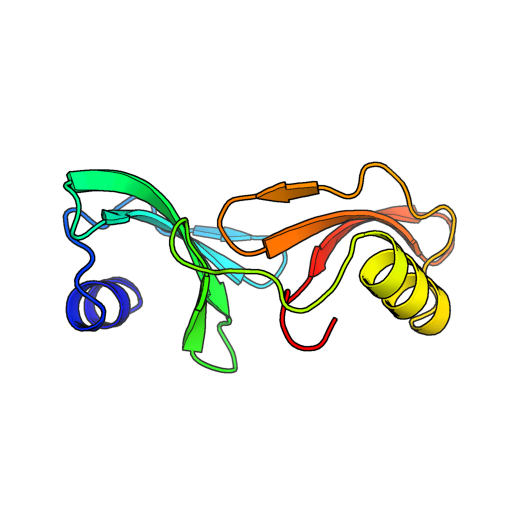397 -1.446 -2.851 1.00 90.50 97 HIS A C 1
ATOM 746 O O . HIS A 1 97 ? 1.907 -2.190 -3.700 1.00 90.50 97 HIS A O 1
ATOM 752 N N . VAL A 1 98 ? 3.311 -1.839 -1.972 1.00 89.38 98 VAL A N 1
ATOM 753 C CA . VAL A 1 98 ? 3.964 -3.147 -1.967 1.00 89.38 98 VAL A CA 1
ATOM 754 C C . VAL A 1 98 ? 3.604 -3.905 -0.690 1.00 89.38 98 VAL A C 1
ATOM 756 O O . VAL A 1 98 ? 3.612 -3.333 0.407 1.00 89.38 98 VAL A O 1
ATOM 759 N N . ASP A 1 99 ? 3.278 -5.190 -0.847 1.00 88.56 99 ASP A N 1
ATOM 760 C CA . ASP A 1 99 ? 2.967 -6.095 0.257 1.00 88.56 99 ASP A CA 1
ATOM 761 C C . ASP A 1 99 ? 4.230 -6.308 1.118 1.00 88.56 99 ASP A C 1
ATOM 763 O O . ASP A 1 99 ? 5.313 -6.585 0.598 1.00 88.56 99 ASP A O 1
ATOM 767 N N . PRO A 1 100 ? 4.135 -6.135 2.444 1.00 88.94 100 PRO A N 1
ATOM 768 C CA . PRO A 1 100 ? 5.293 -6.201 3.326 1.00 88.94 100 PRO A CA 1
ATOM 769 C C . PRO A 1 100 ? 5.723 -7.624 3.718 1.00 88.94 100 PRO A C 1
ATOM 771 O O . PRO A 1 100 ? 6.684 -7.780 4.483 1.00 88.94 100 PRO A O 1
ATOM 774 N N . GLU A 1 101 ? 5.015 -8.654 3.255 1.00 86.75 101 GLU A N 1
ATOM 775 C CA . GLU A 1 101 ? 5.359 -10.062 3.438 1.00 86.75 101 GLU A CA 1
ATOM 776 C C . GLU A 1 101 ? 6.107 -10.656 2.241 1.00 86.75 101 GLU A C 1
ATOM 778 O O . GLU A 1 101 ? 7.051 -11.416 2.466 1.00 86.75 101 GLU A O 1
ATOM 783 N N . ASP A 1 102 ? 5.690 -10.355 1.008 1.00 81.81 102 ASP A N 1
ATOM 784 C CA . ASP A 1 102 ? 6.199 -11.006 -0.211 1.00 81.81 102 ASP A CA 1
ATOM 785 C C . ASP A 1 102 ? 6.826 -10.072 -1.264 1.00 81.81 102 ASP A C 1
ATOM 787 O O . ASP A 1 102 ? 7.668 -10.558 -2.025 1.00 81.81 102 ASP A O 1
ATOM 791 N N . GLY A 1 103 ? 6.571 -8.758 -1.214 1.00 79.25 103 GLY A N 1
ATOM 792 C CA . GLY A 1 103 ? 7.310 -7.747 -1.989 1.00 79.25 103 GLY A CA 1
ATOM 793 C C . GLY A 1 103 ? 6.883 -7.556 -3.443 1.00 79.25 103 GLY A C 1
ATOM 794 O O . GLY A 1 103 ? 6.306 -8.474 -4.064 1.00 79.25 103 GLY A O 1
#

pLDDT: mean 90.04, std 3.96, range [76.25, 95.44]

Foldseek 3Di:
DLVVLCVVVVWAPWDDWDQPQQWTWIWTAHNVRDTWIWTAHPPPRDIFAPPADAPDDQVRVVVVCVVVQWAPWDPWDCHGRWTWIWTDDPNDIDIHTHHRYPD

Radius of gyration: 14.34 Å; chains: 1; bounding box: 35×20×39 Å